Protein AF-A0A8S2TG06-F1 (afdb_monomer_lite)

Sequence (97 aa):
MSNLNQDDVFGSLRSQLLLSHIEKLPKFTGCSKQNVLKWLREVNQTMHLLKLSDMENLFYIPSCLEADAKDWFFDNYHFVPSWSLFVQKLLDTFESS

Organism: NCBI:txid392030

Foldseek 3Di:
DDPPVVVVVVVVVLVVVLLVVLLPQAADALDLVDDLVVSVVSLVVVCVVSVHAFVRSLVRVLSRYHHPRNVVCVVCVVVDPGNVSVSVVSCVRRVVD

pLDDT: mean 85.96, std 10.67, range [41.12, 93.69]

Secondary structure (DSSP, 8-state):
---HHHHHHHHHHHHHHHHHHHTTSPPB---TTS-HHHHHHHHHHHHHHTT--HHHHHHHGGGGB-HHHHHHHHHHGGG--SHHHHHHHHHHHHT--

Radius of gyration: 14.98 Å; chains: 1; bounding box: 44×25×41 Å

Structure (mmCIF, N/CA/C/O backbone):
data_AF-A0A8S2TG06-F1
#
_entry.id   AF-A0A8S2TG06-F1
#
loop_
_atom_site.group_PDB
_atom_site.id
_atom_site.type_symbol
_atom_site.label_atom_id
_atom_site.label_alt_id
_atom_site.label_comp_id
_atom_site.label_asym_id
_atom_site.label_entity_id
_atom_site.label_seq_id
_atom_site.pdbx_PDB_ins_code
_atom_site.Cartn_x
_atom_site.Cartn_y
_atom_site.Cartn_z
_atom_site.occupancy
_atom_site.B_iso_or_equiv
_atom_site.auth_seq_id
_atom_site.auth_comp_id
_atom_site.auth_asym_id
_atom_site.auth_atom_id
_atom_site.pdbx_PDB_model_num
ATOM 1 N N . MET A 1 1 ? 28.331 -8.397 -26.887 1.00 41.12 1 MET A N 1
ATOM 2 C CA . MET A 1 1 ? 28.840 -8.632 -25.521 1.00 41.12 1 MET A CA 1
ATOM 3 C C . MET A 1 1 ? 28.314 -7.513 -24.631 1.00 41.12 1 MET A C 1
ATOM 5 O O . MET A 1 1 ? 28.555 -6.360 -24.949 1.00 41.12 1 MET A O 1
ATOM 9 N N . SER A 1 2 ? 27.536 -7.894 -23.607 1.00 49.03 2 SER A N 1
ATOM 10 C CA . SER A 1 2 ? 27.163 -7.138 -22.389 1.00 49.03 2 SER A CA 1
ATOM 11 C C . SER A 1 2 ? 26.482 -5.758 -22.512 1.00 49.03 2 SER A C 1
ATOM 13 O O . SER A 1 2 ? 27.084 -4.753 -22.164 1.00 49.03 2 SER A O 1
ATOM 15 N N . ASN A 1 3 ? 25.185 -5.743 -22.866 1.00 52.03 3 ASN A N 1
ATOM 16 C CA . ASN A 1 3 ? 24.238 -4.681 -22.453 1.00 52.03 3 ASN A CA 1
ATOM 17 C C . ASN A 1 3 ? 23.464 -5.029 -21.160 1.00 52.03 3 ASN A C 1
ATOM 19 O O . ASN A 1 3 ? 22.823 -4.164 -20.582 1.00 52.03 3 ASN A O 1
ATOM 23 N N . LEU A 1 4 ? 23.571 -6.272 -20.670 1.00 53.22 4 LEU A N 1
ATOM 24 C CA . LEU A 1 4 ? 22.858 -6.759 -19.479 1.00 53.22 4 LEU A CA 1
ATOM 25 C C . LEU A 1 4 ? 23.169 -5.946 -18.204 1.00 53.22 4 LEU A C 1
ATOM 27 O O . LEU A 1 4 ? 22.279 -5.680 -17.413 1.00 53.22 4 LEU A O 1
ATOM 31 N N . ASN A 1 5 ? 24.406 -5.463 -18.037 1.00 58.12 5 ASN A N 1
ATOM 32 C CA . ASN A 1 5 ? 24.808 -4.774 -16.806 1.00 58.12 5 ASN A CA 1
ATOM 33 C C . ASN A 1 5 ? 24.244 -3.351 -16.649 1.00 58.12 5 ASN A C 1
ATOM 35 O O . ASN A 1 5 ? 24.141 -2.878 -15.522 1.00 58.12 5 ASN A O 1
ATOM 39 N N . GLN A 1 6 ? 23.935 -2.628 -17.731 1.00 59.69 6 GLN A N 1
ATOM 40 C CA . GLN A 1 6 ? 23.458 -1.240 -17.610 1.00 59.69 6 GLN A CA 1
ATOM 41 C C . GLN A 1 6 ? 21.969 -1.171 -17.270 1.00 59.69 6 GLN A C 1
ATOM 43 O O . GLN A 1 6 ? 21.581 -0.352 -16.434 1.00 59.69 6 GLN A O 1
ATOM 48 N N . ASP A 1 7 ? 21.164 -2.047 -17.872 1.00 63.62 7 ASP A N 1
ATOM 49 C CA . ASP A 1 7 ? 19.727 -2.134 -17.603 1.00 63.62 7 ASP A CA 1
ATOM 50 C C . ASP A 1 7 ? 19.459 -2.623 -16.170 1.00 63.62 7 ASP A C 1
ATOM 52 O O . ASP A 1 7 ? 18.612 -2.059 -15.475 1.00 63.62 7 ASP A O 1
ATOM 56 N N . ASP A 1 8 ? 20.259 -3.573 -15.675 1.00 74.94 8 ASP A N 1
ATOM 57 C CA . ASP A 1 8 ? 20.165 -4.072 -14.296 1.00 74.94 8 ASP A CA 1
ATOM 58 C C . ASP A 1 8 ? 20.555 -3.007 -13.257 1.00 74.94 8 ASP A C 1
ATOM 60 O O . ASP A 1 8 ? 19.894 -2.851 -12.225 1.00 74.94 8 ASP A O 1
ATOM 64 N N . VAL A 1 9 ? 21.601 -2.218 -13.531 1.00 77.06 9 VAL A N 1
ATOM 65 C CA . VAL A 1 9 ? 22.017 -1.116 -12.646 1.00 77.06 9 VAL A CA 1
ATOM 66 C C . VAL A 1 9 ? 20.955 -0.019 -12.609 1.00 77.06 9 VAL A C 1
ATOM 68 O O . VAL A 1 9 ? 20.624 0.472 -11.529 1.00 77.06 9 VAL A O 1
ATOM 71 N N . PHE A 1 10 ? 20.386 0.353 -13.759 1.00 80.56 10 PHE A N 1
ATOM 72 C CA . PHE A 1 10 ? 19.334 1.368 -13.819 1.00 80.56 10 PHE A CA 1
ATOM 73 C C . PHE A 1 10 ? 18.037 0.891 -13.149 1.00 80.56 10 PHE A C 1
ATOM 75 O O . PHE A 1 10 ? 17.406 1.657 -12.415 1.00 80.56 10 PHE A O 1
ATOM 82 N N . GLY A 1 11 ? 17.677 -0.383 -13.330 1.00 81.69 11 GLY A N 1
ATOM 83 C CA . GLY A 1 11 ? 16.564 -1.027 -12.634 1.00 81.69 11 GLY A CA 1
ATOM 84 C C . GLY A 1 11 ? 16.744 -1.005 -11.116 1.00 81.69 11 GLY A C 1
ATOM 85 O O . GLY A 1 11 ? 15.854 -0.549 -10.401 1.00 81.69 11 GLY A O 1
ATOM 86 N N . SER A 1 12 ? 17.926 -1.384 -10.623 1.00 84.31 12 SER A N 1
ATOM 87 C CA . SER A 1 12 ? 18.259 -1.338 -9.192 1.00 84.31 12 SER A CA 1
ATOM 88 C C . SER A 1 12 ? 18.188 0.083 -8.620 1.00 84.31 12 SER A C 1
ATOM 90 O O . SER A 1 12 ? 17.596 0.300 -7.560 1.00 84.31 12 SER A O 1
ATOM 92 N N . LEU A 1 13 ? 18.709 1.078 -9.346 1.00 86.25 13 LEU A N 1
ATOM 93 C CA . LEU A 1 13 ? 18.670 2.479 -8.920 1.00 86.25 13 LEU A CA 1
ATOM 94 C C . LEU A 1 13 ? 17.232 3.012 -8.847 1.00 86.25 13 LEU A C 1
ATOM 96 O O . LEU A 1 13 ? 16.859 3.677 -7.878 1.00 86.25 13 LEU A O 1
ATOM 100 N N . ARG A 1 14 ? 16.401 2.677 -9.846 1.00 86.69 14 ARG A N 1
ATOM 101 C CA . ARG A 1 14 ? 14.963 2.977 -9.837 1.00 86.69 14 ARG A CA 1
ATOM 102 C C . ARG A 1 14 ? 14.298 2.329 -8.627 1.00 86.69 14 ARG A C 1
ATOM 104 O O . ARG A 1 14 ? 13.572 3.015 -7.913 1.00 86.69 14 ARG A O 1
ATOM 111 N N . SER A 1 15 ? 14.561 1.050 -8.365 1.00 86.12 15 SER A N 1
ATOM 112 C CA . SER A 1 15 ? 13.967 0.342 -7.231 1.00 86.12 15 SER A CA 1
ATOM 113 C C . SER A 1 15 ? 14.353 0.949 -5.884 1.00 86.12 15 SER A C 1
ATOM 115 O O . SER A 1 15 ? 13.489 1.063 -5.018 1.00 86.12 15 SER A O 1
ATOM 117 N N . GLN A 1 16 ? 15.601 1.391 -5.715 1.00 87.06 16 GLN A N 1
ATOM 118 C CA . GLN A 1 16 ? 16.052 2.089 -4.505 1.00 87.06 16 GLN A CA 1
ATOM 119 C C . GLN A 1 16 ? 15.370 3.448 -4.334 1.00 87.06 16 GLN A C 1
ATOM 121 O O . GLN A 1 16 ? 14.917 3.779 -3.238 1.00 87.06 16 GLN A O 1
ATOM 126 N N . LEU A 1 17 ? 15.251 4.226 -5.415 1.00 87.69 17 LEU A N 1
ATOM 127 C CA . LEU A 1 17 ? 14.555 5.510 -5.379 1.00 87.69 17 LEU A CA 1
ATOM 128 C C . LEU A 1 17 ? 13.083 5.315 -4.995 1.00 87.69 17 LEU A C 1
ATOM 130 O O . LEU A 1 17 ? 12.594 5.986 -4.087 1.00 87.69 17 LEU A O 1
ATOM 134 N N . LEU A 1 18 ? 12.399 4.366 -5.639 1.00 88.12 18 LEU A N 1
ATOM 135 C CA . LEU A 1 18 ? 11.010 4.023 -5.332 1.00 88.12 18 LEU A CA 1
ATOM 136 C C . LEU A 1 18 ? 10.858 3.600 -3.872 1.00 88.12 18 LEU A C 1
ATOM 138 O O . LEU A 1 18 ? 10.015 4.157 -3.173 1.00 88.12 18 LEU A O 1
ATOM 142 N N . LEU A 1 19 ? 11.719 2.704 -3.385 1.00 86.81 19 LEU A N 1
ATOM 143 C CA . LEU A 1 19 ? 11.700 2.265 -1.993 1.00 86.81 19 LEU A CA 1
ATOM 144 C C . LEU A 1 19 ? 11.872 3.449 -1.031 1.00 86.81 19 LEU A C 1
ATOM 146 O O . LEU A 1 19 ? 11.075 3.601 -0.114 1.00 86.81 19 LEU A O 1
ATOM 150 N N . SER A 1 20 ? 12.820 4.353 -1.298 1.00 87.81 20 SER A N 1
ATOM 151 C CA . SER A 1 2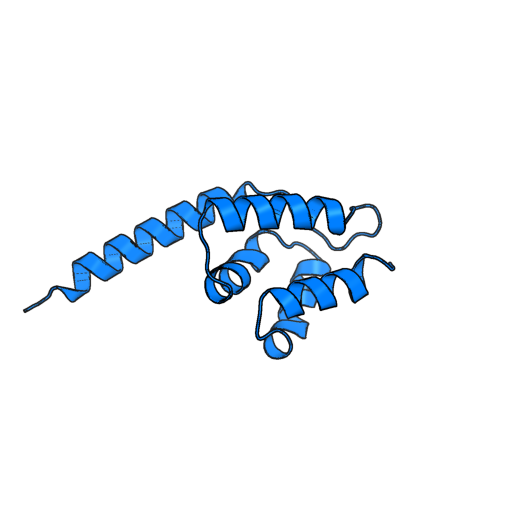0 ? 13.055 5.539 -0.461 1.00 87.81 20 SER A CA 1
ATOM 152 C C . SER A 1 20 ? 11.865 6.510 -0.411 1.00 87.81 20 SER A C 1
ATOM 154 O O . SER A 1 20 ? 11.675 7.225 0.575 1.00 87.81 20 SER A O 1
ATOM 156 N N . HIS A 1 21 ? 11.060 6.564 -1.476 1.00 87.19 21 HIS A N 1
ATOM 157 C CA . HIS A 1 21 ? 9.830 7.354 -1.515 1.00 87.19 21 HIS A CA 1
ATOM 158 C C . HIS A 1 21 ? 8.694 6.652 -0.772 1.00 87.19 21 HIS A C 1
ATOM 160 O O . HIS A 1 21 ? 7.954 7.294 -0.030 1.00 87.19 21 HIS A O 1
ATOM 166 N N . ILE A 1 22 ? 8.580 5.339 -0.946 1.00 88.12 22 ILE A N 1
ATOM 167 C CA . ILE A 1 22 ? 7.536 4.509 -0.344 1.00 88.12 22 ILE A CA 1
ATOM 168 C C . ILE A 1 22 ? 7.753 4.372 1.165 1.00 88.12 22 ILE A C 1
ATOM 170 O O . ILE A 1 22 ? 6.800 4.405 1.935 1.00 88.12 22 ILE A O 1
ATOM 174 N N . GLU A 1 23 ? 8.997 4.324 1.633 1.00 87.25 23 GLU A N 1
ATOM 175 C CA . GLU A 1 23 ? 9.309 4.290 3.062 1.00 87.25 23 GLU A CA 1
ATOM 176 C C . GLU A 1 23 ? 8.830 5.534 3.818 1.00 87.25 23 GLU A C 1
ATOM 178 O O . GLU A 1 23 ? 8.526 5.430 5.006 1.00 87.25 23 GLU A O 1
ATOM 183 N N . LYS A 1 24 ? 8.707 6.677 3.131 1.00 88.38 24 LYS A N 1
ATOM 184 C CA . LYS A 1 24 ? 8.192 7.937 3.691 1.00 88.38 24 LYS A CA 1
ATOM 185 C C . LYS A 1 24 ? 6.666 7.991 3.757 1.00 88.38 24 LYS A C 1
ATOM 187 O O . LYS A 1 24 ? 6.130 8.931 4.342 1.00 88.38 24 LYS A O 1
ATOM 192 N N . LEU A 1 25 ? 5.968 7.036 3.141 1.00 89.31 25 LEU A N 1
ATOM 193 C CA . LEU A 1 25 ? 4.515 6.961 3.218 1.00 89.31 25 LEU A CA 1
ATOM 194 C C . LEU A 1 25 ? 4.058 6.618 4.637 1.00 89.31 25 LEU A C 1
ATOM 196 O O . LEU A 1 25 ? 4.778 5.927 5.369 1.00 89.31 25 LEU A O 1
ATOM 200 N N . PRO A 1 26 ? 2.855 7.078 5.028 1.00 89.31 26 PRO A N 1
ATOM 201 C CA . PRO A 1 26 ? 2.274 6.707 6.308 1.00 89.31 26 PRO A CA 1
ATOM 202 C C . PRO A 1 26 ? 2.194 5.185 6.432 1.00 89.31 26 PRO A C 1
ATOM 204 O O . PRO A 1 26 ? 1.819 4.487 5.487 1.00 89.31 26 PRO A O 1
ATOM 207 N N . LYS A 1 27 ? 2.543 4.675 7.613 1.00 92.75 27 LYS A N 1
ATOM 208 C CA . LYS A 1 27 ? 2.470 3.248 7.921 1.00 92.75 27 LYS A CA 1
ATOM 209 C C . LYS A 1 27 ? 1.078 2.878 8.409 1.00 92.75 27 LYS A C 1
ATOM 211 O O . LYS A 1 27 ? 0.464 3.624 9.179 1.00 92.75 27 LYS A O 1
ATOM 216 N N . PHE A 1 28 ? 0.599 1.721 7.979 1.00 93.62 28 PHE A N 1
ATOM 217 C CA . PHE A 1 28 ? -0.655 1.148 8.442 1.00 93.62 28 PHE A CA 1
ATOM 218 C C . PHE A 1 28 ? -0.380 -0.085 9.285 1.00 93.62 28 PHE A C 1
ATOM 220 O O . PHE A 1 28 ? 0.224 -1.041 8.808 1.00 93.62 28 PHE A O 1
ATOM 227 N N . THR A 1 29 ? -0.809 -0.037 10.542 1.00 91.00 29 THR A N 1
ATOM 228 C CA . THR A 1 29 ? -0.588 -1.099 11.525 1.00 91.00 29 THR A CA 1
ATOM 229 C C . THR A 1 29 ? -1.730 -2.110 11.565 1.00 91.00 29 THR A C 1
ATOM 231 O O . THR A 1 29 ? -1.574 -3.169 12.158 1.00 91.00 29 THR A O 1
ATOM 234 N N . GLY A 1 30 ? -2.884 -1.789 10.967 1.00 86.38 30 GLY A N 1
ATOM 235 C CA . GLY A 1 30 ? -4.100 -2.602 11.080 1.00 86.38 30 GLY A CA 1
ATOM 236 C C . GLY A 1 30 ? -4.959 -2.272 12.301 1.00 86.38 30 GLY A C 1
ATOM 237 O O . GLY A 1 30 ? -5.950 -2.942 12.564 1.00 86.38 30 GLY A O 1
ATOM 238 N N . CYS A 1 31 ? -4.608 -1.231 13.060 1.00 84.12 31 CYS A N 1
ATOM 239 C CA . CYS A 1 31 ? -5.361 -0.840 14.247 1.00 84.12 31 CYS A CA 1
ATOM 240 C C . CYS A 1 31 ? -6.668 -0.121 13.870 1.00 84.12 31 CYS A C 1
ATOM 242 O O . CYS A 1 31 ? -6.639 0.811 13.067 1.00 84.12 31 CYS A O 1
ATOM 244 N N . SER A 1 32 ? -7.784 -0.446 14.532 1.00 77.06 32 SER A N 1
ATOM 245 C CA . SER A 1 32 ? -9.121 0.141 14.288 1.00 77.06 32 SER A CA 1
ATOM 246 C C . SER A 1 32 ? -9.203 1.665 14.462 1.00 77.06 32 SER A C 1
ATOM 248 O O . SER A 1 32 ? -10.097 2.335 13.949 1.00 77.06 32 SER A O 1
ATOM 250 N N . LYS A 1 33 ? -8.232 2.268 15.159 1.00 80.56 33 LYS A N 1
ATOM 251 C CA . LYS A 1 33 ? -8.104 3.733 15.270 1.00 80.56 33 LYS A CA 1
ATOM 252 C C . LYS A 1 33 ? -7.584 4.391 13.988 1.00 80.56 33 LYS A C 1
ATOM 254 O O . LYS A 1 33 ? -7.694 5.610 13.845 1.00 80.56 33 LYS A O 1
ATOM 259 N N . GLN A 1 34 ? -6.969 3.627 13.088 1.00 84.31 34 GLN A N 1
ATOM 260 C CA . GLN A 1 34 ? -6.469 4.118 11.812 1.00 84.31 34 GLN A CA 1
ATOM 261 C C . GLN A 1 34 ? -7.551 3.985 10.744 1.00 84.31 34 GLN A C 1
ATOM 263 O O . GLN A 1 34 ? -8.137 2.930 10.544 1.00 84.31 34 GLN A O 1
ATOM 268 N N . ASN A 1 35 ? -7.790 5.066 10.006 1.00 88.31 35 ASN A N 1
ATOM 269 C CA . ASN A 1 35 ? -8.735 5.035 8.902 1.00 88.31 35 ASN A CA 1
ATOM 270 C C . ASN A 1 35 ? -8.068 4.411 7.665 1.00 88.31 35 ASN A C 1
ATOM 272 O O . ASN A 1 35 ? -7.303 5.084 6.964 1.00 88.31 35 ASN A O 1
ATOM 276 N N . VAL A 1 36 ? 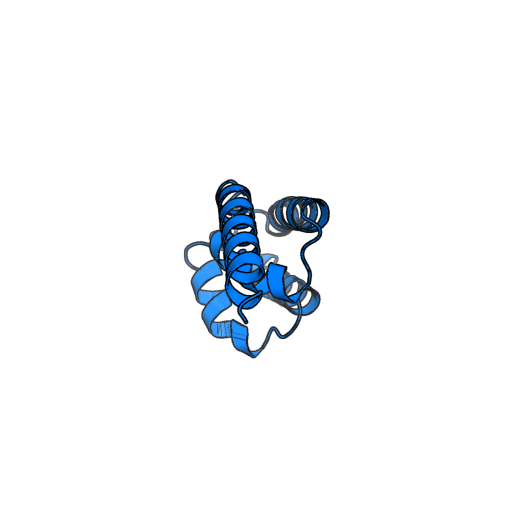-8.376 3.137 7.405 1.00 91.00 36 VAL A N 1
ATOM 277 C CA . VAL A 1 36 ? -7.836 2.370 6.272 1.00 91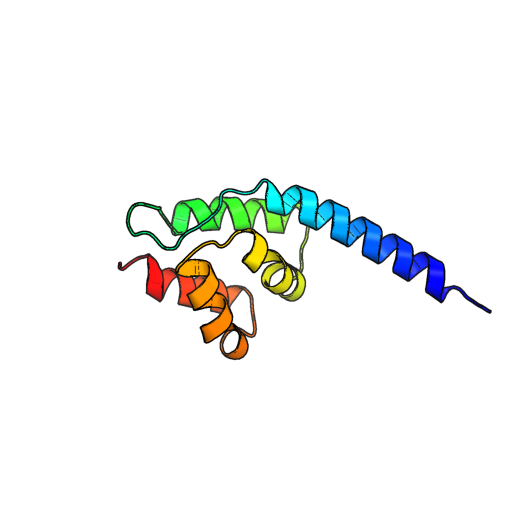.00 36 VAL A CA 1
ATOM 278 C C . VAL A 1 36 ? -8.122 3.044 4.925 1.00 91.00 36 VAL A C 1
ATOM 280 O O . VAL A 1 36 ? -7.226 3.126 4.091 1.00 91.00 36 VAL A O 1
ATOM 283 N N . LEU A 1 37 ? -9.309 3.631 4.726 1.00 91.19 37 LEU A N 1
ATOM 284 C CA . LEU A 1 37 ? -9.667 4.334 3.485 1.00 91.19 37 LEU A CA 1
ATOM 285 C C . LEU A 1 37 ? -8.809 5.581 3.254 1.00 91.19 37 LEU A C 1
ATOM 287 O O . LEU A 1 37 ? -8.391 5.853 2.125 1.00 91.19 37 LEU A O 1
ATOM 291 N N . LYS A 1 38 ? -8.555 6.359 4.312 1.00 91.31 38 LYS A N 1
ATOM 292 C CA . LYS A 1 38 ? -7.702 7.549 4.244 1.00 91.31 38 LYS A CA 1
ATOM 293 C C . LYS A 1 38 ? -6.269 7.148 3.906 1.00 91.31 38 LYS A C 1
ATOM 295 O O . LYS A 1 38 ? -5.702 7.699 2.967 1.00 91.31 38 LYS A O 1
ATOM 300 N N . TRP A 1 39 ? -5.722 6.172 4.629 1.00 93.44 39 TRP A N 1
ATOM 301 C CA . TRP A 1 39 ? -4.380 5.653 4.373 1.00 93.44 39 TRP A CA 1
ATOM 302 C C . TRP A 1 39 ? -4.248 5.119 2.943 1.00 93.44 39 TRP A C 1
ATOM 304 O O . TRP A 1 39 ? -3.347 5.515 2.204 1.00 93.44 39 TRP A O 1
ATOM 314 N N . LEU A 1 40 ? -5.203 4.294 2.513 1.00 93.31 40 LEU A N 1
ATOM 315 C CA . LEU A 1 40 ? -5.185 3.679 1.195 1.00 93.31 40 LEU A CA 1
ATOM 316 C C . LEU A 1 40 ? -5.262 4.726 0.080 1.00 93.31 40 LEU A C 1
ATOM 318 O O . LEU A 1 40 ? -4.622 4.568 -0.957 1.00 93.31 40 LEU A O 1
ATOM 322 N N . ARG A 1 41 ? -6.013 5.814 0.280 1.00 92.69 41 ARG A N 1
ATOM 323 C CA . ARG A 1 41 ? -6.064 6.932 -0.669 1.00 92.69 41 ARG A CA 1
ATOM 324 C C . ARG A 1 41 ? -4.696 7.593 -0.837 1.00 92.69 41 ARG A C 1
ATOM 326 O O . ARG A 1 41 ? -4.299 7.844 -1.970 1.00 92.69 41 ARG A O 1
ATOM 333 N N . GLU A 1 42 ? -3.987 7.858 0.257 1.00 91.75 42 GLU A N 1
ATOM 334 C CA . GLU A 1 42 ? -2.657 8.487 0.232 1.00 91.75 42 GLU A CA 1
ATOM 335 C C . GLU A 1 42 ? -1.615 7.577 -0.444 1.00 91.75 42 GLU A C 1
ATOM 337 O O . GLU A 1 42 ? -0.831 8.029 -1.288 1.00 91.75 42 GLU A O 1
ATOM 342 N N . VAL A 1 43 ? -1.659 6.276 -0.145 1.00 92.31 43 VAL A N 1
ATOM 343 C CA . VAL A 1 43 ? -0.800 5.270 -0.783 1.00 92.31 43 VAL A CA 1
ATOM 344 C C . VAL A 1 43 ? -1.110 5.145 -2.277 1.00 92.31 43 VAL A C 1
ATOM 346 O O . VAL A 1 43 ? -0.198 5.274 -3.092 1.00 92.31 43 VAL A O 1
ATOM 349 N N . ASN A 1 44 ? -2.383 4.995 -2.659 1.00 91.56 44 ASN A N 1
ATOM 350 C CA . ASN A 1 44 ? -2.797 4.902 -4.064 1.00 91.56 44 ASN A CA 1
ATOM 351 C C . ASN A 1 44 ? -2.409 6.141 -4.871 1.00 91.56 44 ASN A C 1
ATOM 353 O O . ASN A 1 44 ? -1.956 6.018 -6.007 1.00 91.56 44 ASN A O 1
ATOM 357 N N . GLN A 1 45 ? -2.565 7.337 -4.300 1.00 91.69 45 GLN A N 1
ATOM 358 C CA . GLN A 1 45 ? -2.151 8.572 -4.964 1.00 91.69 45 GLN A CA 1
ATOM 359 C C . GLN A 1 45 ? -0.652 8.567 -5.248 1.00 91.69 45 GLN A C 1
ATOM 361 O O . GLN A 1 45 ? -0.237 8.890 -6.359 1.00 91.69 45 GLN A O 1
ATOM 366 N N . THR A 1 46 ? 0.162 8.149 -4.280 1.00 90.12 46 THR A N 1
ATOM 367 C CA . THR A 1 46 ? 1.615 8.105 -4.463 1.00 90.12 46 THR A CA 1
ATOM 368 C C . THR A 1 46 ? 2.026 7.038 -5.470 1.00 90.12 46 THR A C 1
ATOM 370 O O . THR A 1 46 ? 2.809 7.322 -6.374 1.00 90.12 46 THR A O 1
ATOM 373 N N . MET A 1 47 ? 1.459 5.838 -5.380 1.00 89.44 47 MET A N 1
ATOM 374 C CA . MET A 1 47 ? 1.704 4.753 -6.334 1.00 89.44 47 MET A CA 1
ATOM 375 C C . MET A 1 47 ? 1.321 5.149 -7.768 1.00 89.44 47 MET A C 1
ATOM 377 O O . MET A 1 47 ? 2.080 4.909 -8.709 1.00 89.44 47 MET A O 1
ATOM 381 N N . HIS A 1 48 ? 0.196 5.852 -7.931 1.00 89.88 48 HIS A N 1
ATOM 382 C CA . HIS A 1 48 ? -0.232 6.400 -9.216 1.00 89.88 48 HIS A CA 1
ATOM 383 C C . HIS A 1 48 ? 0.729 7.484 -9.736 1.00 89.88 48 HIS A C 1
ATOM 385 O O . HIS A 1 48 ? 1.070 7.492 -10.919 1.00 89.88 48 HIS A O 1
ATOM 391 N N . LEU A 1 49 ? 1.206 8.390 -8.873 1.00 89.50 4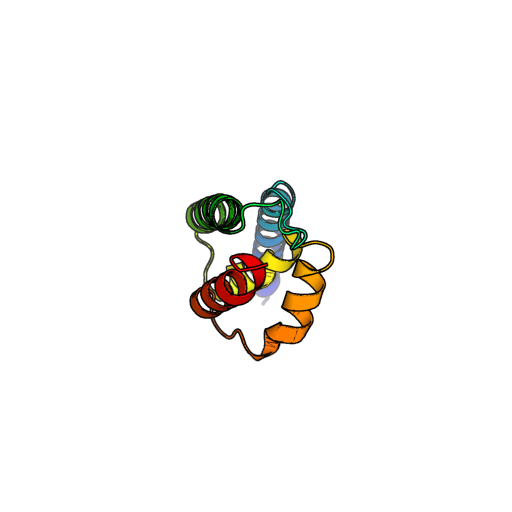9 LEU A N 1
ATOM 392 C CA . LEU A 1 49 ? 2.201 9.409 -9.244 1.00 89.50 49 LEU A CA 1
ATOM 393 C C . LEU A 1 49 ? 3.530 8.784 -9.690 1.00 89.50 49 LEU A C 1
ATOM 395 O O . LEU A 1 49 ? 4.153 9.269 -10.634 1.00 89.50 49 LEU A O 1
ATOM 399 N N . LEU A 1 50 ? 3.933 7.686 -9.049 1.00 87.69 50 LEU A N 1
ATOM 400 C CA . LEU A 1 50 ? 5.125 6.909 -9.394 1.00 87.69 50 LEU A CA 1
ATOM 401 C C . LEU A 1 50 ? 4.920 5.994 -10.617 1.00 87.69 50 LEU A C 1
ATOM 403 O O . LEU A 1 50 ? 5.881 5.378 -11.080 1.00 87.69 50 LEU A O 1
ATOM 407 N N . LYS A 1 51 ? 3.697 5.946 -11.172 1.00 89.12 51 LYS A N 1
ATOM 408 C CA . LYS A 1 51 ? 3.299 5.107 -12.316 1.00 89.12 51 LYS A CA 1
ATOM 409 C C . LYS A 1 51 ? 3.673 3.636 -12.120 1.00 89.12 51 LYS A C 1
ATOM 411 O O . LYS A 1 51 ? 4.208 3.004 -13.031 1.00 89.12 51 LYS A O 1
ATOM 416 N N . LEU A 1 52 ? 3.425 3.125 -10.920 1.00 89.12 52 LEU A N 1
ATOM 417 C CA . LEU A 1 52 ? 3.677 1.732 -10.585 1.00 89.12 52 LEU A CA 1
ATOM 418 C C . LEU A 1 52 ? 2.591 0.832 -11.180 1.00 89.12 52 LEU A C 1
ATOM 420 O O . LEU A 1 52 ? 1.399 1.142 -11.123 1.00 89.12 52 LEU A O 1
ATOM 424 N N . SER A 1 53 ? 3.020 -0.286 -11.749 1.00 90.50 53 SER A N 1
ATOM 425 C CA . SER A 1 53 ? 2.151 -1.390 -12.150 1.00 90.50 53 SER A CA 1
ATOM 426 C C . SER A 1 53 ? 1.574 -2.118 -10.933 1.00 90.50 53 SER A C 1
ATOM 428 O O . SER A 1 53 ? 2.112 -2.031 -9.833 1.00 90.50 53 SER A O 1
ATOM 430 N N . ASP A 1 54 ? 0.514 -2.904 -11.129 1.00 88.94 54 ASP A N 1
ATOM 431 C CA . ASP A 1 54 ? -0.078 -3.727 -10.064 1.00 88.94 54 ASP A CA 1
ATOM 432 C C . ASP A 1 54 ? 0.947 -4.639 -9.376 1.00 88.94 54 ASP A C 1
ATOM 434 O O . ASP A 1 54 ? 0.935 -4.769 -8.153 1.00 88.94 54 ASP A O 1
ATOM 438 N N . MET A 1 55 ? 1.866 -5.231 -10.147 1.00 88.69 55 MET A N 1
ATOM 439 C CA . MET A 1 55 ? 2.939 -6.062 -9.597 1.00 88.69 55 MET A CA 1
ATOM 440 C C . MET A 1 55 ? 3.917 -5.245 -8.751 1.00 88.69 55 MET A C 1
ATOM 442 O O . MET A 1 55 ? 4.282 -5.679 -7.662 1.00 88.69 55 MET A O 1
ATOM 446 N N . GLU A 1 56 ? 4.313 -4.053 -9.207 1.00 90.06 56 GLU A N 1
ATOM 447 C CA . GLU A 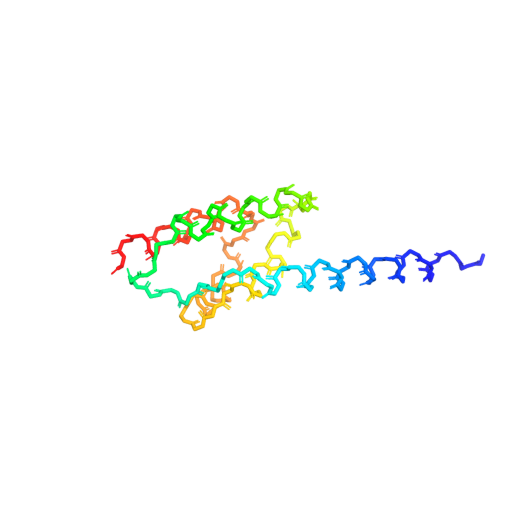1 56 ? 5.156 -3.154 -8.410 1.00 90.06 56 GLU A CA 1
ATOM 448 C C . GLU A 1 56 ? 4.424 -2.697 -7.137 1.00 90.06 56 GLU A C 1
ATOM 450 O O . GLU A 1 56 ? 5.018 -2.693 -6.061 1.00 90.06 56 GLU A O 1
ATOM 455 N N . ASN A 1 57 ? 3.129 -2.380 -7.214 1.00 91.62 57 ASN A N 1
ATOM 456 C CA . ASN A 1 57 ? 2.331 -1.997 -6.046 1.00 91.62 57 ASN A CA 1
ATOM 457 C C . ASN A 1 57 ? 2.322 -3.102 -4.988 1.00 91.62 57 ASN A C 1
ATOM 459 O O . ASN A 1 57 ? 2.614 -2.836 -3.824 1.00 91.62 57 ASN A O 1
ATOM 463 N N . LEU A 1 58 ? 2.058 -4.346 -5.395 1.00 91.38 58 LEU A N 1
ATOM 464 C CA . LEU A 1 58 ? 2.089 -5.509 -4.503 1.00 91.38 58 LEU A CA 1
ATOM 465 C C . LEU A 1 58 ? 3.493 -5.807 -3.962 1.00 91.38 58 LEU A C 1
ATOM 467 O O . LEU A 1 58 ? 3.626 -6.271 -2.833 1.00 91.38 58 LEU A O 1
ATOM 471 N N . PHE A 1 59 ? 4.539 -5.525 -4.737 1.00 90.38 59 PHE A N 1
ATOM 472 C CA . PHE A 1 59 ? 5.921 -5.692 -4.293 1.00 90.38 59 PHE A CA 1
ATOM 473 C C . PHE A 1 59 ? 6.305 -4.677 -3.208 1.00 90.38 59 PHE A C 1
ATOM 475 O O . PHE A 1 59 ? 6.993 -5.023 -2.249 1.00 90.38 59 PHE A O 1
ATOM 482 N N . TYR A 1 60 ? 5.853 -3.428 -3.338 1.00 91.06 60 TYR A N 1
ATOM 483 C CA . TYR A 1 60 ? 6.244 -2.343 -2.440 1.00 91.06 60 TYR A CA 1
ATOM 484 C C . TYR A 1 60 ? 5.296 -2.106 -1.261 1.00 91.06 60 TYR A C 1
ATOM 486 O O . TYR A 1 60 ? 5.719 -1.531 -0.255 1.00 91.06 60 TYR A O 1
ATOM 494 N N . ILE A 1 61 ? 4.035 -2.541 -1.338 1.00 91.62 61 ILE A N 1
ATOM 495 C CA . ILE A 1 61 ? 3.057 -2.328 -0.265 1.00 91.62 61 ILE A CA 1
ATOM 496 C C . ILE A 1 61 ? 3.489 -2.845 1.118 1.00 91.62 61 ILE A C 1
ATOM 498 O O . ILE A 1 61 ? 3.191 -2.148 2.090 1.00 91.62 61 ILE A O 1
ATOM 502 N N . PRO A 1 62 ? 4.256 -3.950 1.272 1.00 91.75 62 PRO A N 1
ATOM 503 C CA . PRO A 1 62 ? 4.691 -4.413 2.592 1.00 91.75 62 PRO A CA 1
ATOM 504 C C . PRO A 1 62 ? 5.577 -3.406 3.325 1.00 91.75 62 PRO A C 1
ATOM 506 O O . PRO A 1 62 ? 5.669 -3.450 4.550 1.00 91.75 62 PRO A O 1
ATOM 509 N N . SER A 1 63 ? 6.223 -2.488 2.598 1.00 90.69 63 SER A N 1
ATOM 510 C CA . SER A 1 63 ? 7.010 -1.404 3.187 1.00 90.69 63 SER A CA 1
ATOM 511 C C . SER A 1 63 ? 6.135 -0.331 3.834 1.00 90.69 63 SER A C 1
ATOM 513 O O . SER A 1 63 ? 6.635 0.426 4.662 1.00 90.69 63 SER A O 1
ATOM 515 N N . CYS A 1 64 ? 4.848 -0.247 3.488 1.00 92.31 64 CYS A N 1
ATOM 516 C CA . CYS A 1 64 ? 3.876 0.668 4.096 1.00 92.31 64 CYS A CA 1
ATOM 517 C C . CYS A 1 64 ? 3.015 -0.001 5.177 1.00 92.31 64 CYS A C 1
ATOM 519 O O . CYS A 1 64 ? 2.198 0.676 5.799 1.00 92.31 64 CYS A O 1
ATOM 521 N N . LEU A 1 65 ? 3.174 -1.308 5.386 1.00 93.56 65 LEU A N 1
ATOM 522 C CA . LEU A 1 65 ? 2.443 -2.082 6.381 1.00 93.56 65 LEU A CA 1
ATOM 523 C C . LEU A 1 65 ? 3.331 -2.363 7.596 1.00 93.56 65 LEU A C 1
ATOM 525 O O . LEU A 1 65 ? 4.532 -2.607 7.470 1.00 93.56 65 LEU A O 1
ATOM 529 N N . GLU A 1 66 ? 2.723 -2.370 8.774 1.00 93.31 66 GLU A N 1
ATOM 530 C CA . GLU A 1 66 ? 3.347 -2.711 10.051 1.00 93.31 66 GLU A CA 1
ATOM 531 C C . GLU A 1 66 ? 2.418 -3.610 10.875 1.00 93.31 66 GLU A C 1
ATOM 533 O O . GLU A 1 66 ? 1.225 -3.692 10.586 1.00 93.31 66 GLU A O 1
ATOM 538 N N . ALA A 1 67 ? 2.973 -4.266 11.900 1.00 91.56 67 ALA A N 1
ATOM 539 C CA . ALA A 1 67 ? 2.237 -5.083 12.871 1.00 91.56 67 ALA A CA 1
ATOM 540 C C . ALA A 1 67 ? 1.201 -6.022 12.209 1.00 91.56 67 ALA A C 1
ATOM 542 O O . ALA A 1 67 ? 1.516 -6.675 11.212 1.00 91.56 67 ALA A O 1
ATOM 543 N N . ASP A 1 68 ? -0.028 -6.042 12.729 1.00 89.25 68 ASP A N 1
ATOM 544 C CA . ASP A 1 68 ? -1.108 -6.940 12.314 1.00 89.25 68 ASP A CA 1
ATOM 545 C C . ASP A 1 68 ? -1.423 -6.836 10.815 1.00 89.25 68 ASP A C 1
ATOM 547 O O . ASP A 1 68 ? -1.697 -7.842 10.164 1.00 89.25 68 ASP A O 1
ATOM 551 N N . ALA A 1 69 ? -1.347 -5.636 10.228 1.00 91.94 69 ALA A N 1
ATOM 552 C CA . ALA A 1 69 ? -1.586 -5.466 8.795 1.00 91.94 69 ALA A CA 1
ATOM 553 C C . ALA A 1 69 ? -0.481 -6.080 7.929 1.00 91.94 69 ALA A C 1
ATOM 555 O O . ALA A 1 69 ? -0.756 -6.580 6.834 1.00 91.94 69 ALA A O 1
ATOM 556 N N . LYS A 1 70 ? 0.768 -6.045 8.403 1.00 93.69 70 LYS A N 1
ATOM 557 C CA . LYS A 1 70 ? 1.895 -6.663 7.701 1.00 93.69 70 LYS A CA 1
ATOM 558 C C . LYS A 1 70 ? 1.814 -8.182 7.771 1.00 93.69 70 LYS A C 1
ATOM 560 O O . LYS A 1 70 ? 1.975 -8.832 6.740 1.00 93.69 70 LYS A O 1
ATOM 565 N N . ASP A 1 71 ? 1.520 -8.720 8.949 1.00 92.69 71 ASP A N 1
ATOM 566 C CA . ASP A 1 71 ? 1.357 -10.161 9.151 1.00 92.69 71 ASP A CA 1
ATOM 567 C C . ASP A 1 71 ? 0.185 -10.687 8.310 1.00 92.69 71 ASP A C 1
ATOM 569 O O . ASP A 1 71 ? 0.355 -11.606 7.506 1.00 92.69 71 ASP A O 1
ATOM 573 N N . TRP A 1 72 ? -0.959 -9.993 8.352 1.00 92.62 72 TRP A N 1
ATOM 574 C CA . TRP A 1 72 ? -2.119 -10.298 7.513 1.00 92.62 72 TRP A CA 1
ATOM 575 C C . TRP A 1 72 ? -1.784 -10.323 6.018 1.00 92.62 72 TRP A C 1
ATOM 577 O O . TRP A 1 72 ? -2.257 -11.205 5.296 1.00 92.62 72 TRP A O 1
ATOM 587 N N . PHE A 1 73 ? -0.972 -9.378 5.533 1.00 92.94 73 PHE A N 1
ATOM 588 C CA . PHE A 1 73 ? -0.587 -9.348 4.124 1.00 92.94 73 PHE A CA 1
ATOM 589 C C . PHE A 1 73 ? 0.216 -10.584 3.729 1.00 92.94 73 PHE A C 1
ATOM 591 O O . PHE A 1 73 ? -0.075 -11.174 2.691 1.00 92.94 73 PHE A O 1
ATOM 598 N N . PHE A 1 74 ? 1.198 -10.998 4.534 1.00 91.94 74 PHE A N 1
ATOM 599 C CA . PHE A 1 74 ? 2.006 -12.179 4.220 1.00 91.94 74 PHE A CA 1
ATOM 600 C C . PHE A 1 74 ? 1.197 -13.475 4.296 1.00 91.94 74 PHE A C 1
ATOM 602 O O . PHE A 1 74 ? 1.354 -14.328 3.422 1.00 91.94 74 PHE A O 1
ATOM 609 N N . ASP A 1 75 ? 0.267 -13.579 5.245 1.00 91.81 75 ASP A N 1
ATOM 610 C CA . ASP A 1 75 ? -0.648 -14.721 5.350 1.00 91.81 75 ASP A CA 1
ATOM 611 C C . ASP A 1 75 ? -1.604 -14.814 4.150 1.00 91.81 75 ASP A C 1
ATOM 613 O O . ASP A 1 75 ? -1.982 -15.904 3.713 1.00 91.81 75 ASP A O 1
ATOM 617 N N . ASN A 1 76 ? -1.987 -13.667 3.580 1.00 89.19 76 ASN A N 1
ATOM 618 C CA . ASN A 1 76 ? -2.941 -13.590 2.476 1.00 89.19 76 ASN A CA 1
ATOM 619 C C . ASN A 1 76 ? -2.295 -13.397 1.099 1.00 89.19 76 ASN A C 1
ATOM 621 O O . ASN A 1 76 ? -3.014 -13.447 0.103 1.00 89.19 76 ASN A O 1
ATOM 625 N N . TYR A 1 77 ? -0.974 -13.220 1.005 1.00 86.50 77 TYR A N 1
ATOM 626 C CA . TYR A 1 77 ? -0.278 -12.822 -0.226 1.00 86.50 77 TYR A CA 1
ATOM 627 C C . TYR A 1 77 ? -0.611 -13.725 -1.423 1.00 86.50 77 TYR A C 1
ATOM 629 O O . TYR A 1 77 ? -0.897 -13.251 -2.521 1.00 86.50 77 TYR A O 1
ATOM 637 N N . HIS A 1 78 ? -0.677 -15.038 -1.197 1.00 86.38 78 HIS A N 1
ATOM 638 C CA . HIS A 1 78 ? -1.013 -16.023 -2.231 1.00 86.38 78 HIS A CA 1
ATOM 639 C C . HIS A 1 78 ? -2.444 -15.893 -2.782 1.00 86.38 78 HIS A C 1
ATOM 641 O O . HIS A 1 78 ? -2.718 -16.339 -3.895 1.00 86.38 78 HIS A O 1
ATOM 647 N N . PHE A 1 79 ? -3.354 -15.272 -2.030 1.00 84.44 79 PHE A N 1
ATOM 648 C CA . PHE A 1 79 ? -4.750 -15.039 -2.413 1.00 84.44 79 PHE A CA 1
ATOM 649 C C . PHE A 1 79 ? -4.975 -13.663 -3.048 1.00 84.44 79 PHE A C 1
ATOM 651 O O . PHE A 1 79 ? -6.121 -13.283 -3.307 1.00 84.44 79 PHE A O 1
ATOM 658 N N . VAL A 1 80 ? -3.902 -12.907 -3.280 1.00 86.56 80 VAL A N 1
ATOM 659 C CA . VAL A 1 80 ? -3.946 -11.514 -3.717 1.00 86.56 80 VAL A CA 1
ATOM 660 C C . VAL A 1 80 ? -3.122 -11.348 -5.006 1.00 86.56 80 VAL A C 1
ATOM 662 O O . VAL A 1 80 ? -2.040 -10.769 -4.995 1.00 86.56 80 VAL A O 1
ATOM 665 N N . PRO A 1 81 ? -3.609 -11.860 -6.157 1.00 88.25 81 PRO A N 1
ATOM 666 C CA . PRO A 1 81 ? -2.860 -11.821 -7.416 1.00 88.25 81 PRO A CA 1
ATOM 667 C C . PRO A 1 81 ? -2.892 -10.451 -8.117 1.00 88.25 81 PRO A C 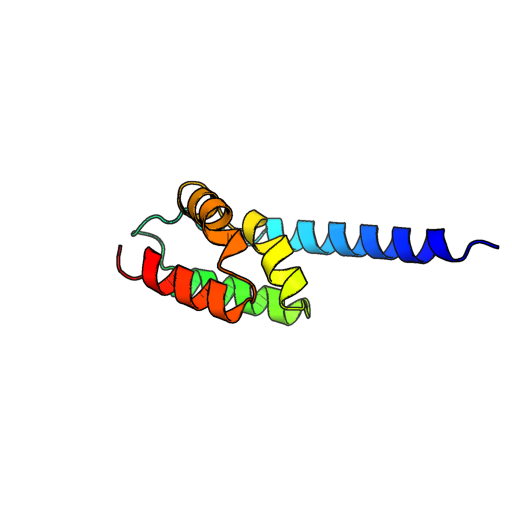1
ATOM 669 O O . PRO A 1 81 ? -2.267 -10.286 -9.160 1.00 88.25 81 PRO A O 1
ATOM 672 N N . SER A 1 82 ? -3.657 -9.483 -7.602 1.00 91.00 82 SER A N 1
ATOM 673 C CA . SER A 1 82 ? -3.793 -8.146 -8.188 1.00 91.00 82 SER A CA 1
ATOM 674 C C . SER A 1 82 ? -3.988 -7.079 -7.117 1.00 91.00 82 SER A C 1
ATOM 676 O O . SER A 1 82 ? -4.435 -7.367 -6.001 1.00 91.00 82 SER A O 1
ATOM 678 N N . TRP A 1 83 ? -3.680 -5.833 -7.475 1.00 90.62 83 TRP A N 1
ATOM 679 C CA . TRP A 1 83 ? -3.812 -4.692 -6.572 1.00 90.62 83 TRP A CA 1
ATOM 680 C C . TRP A 1 83 ? -5.268 -4.434 -6.162 1.00 90.62 83 TRP A C 1
ATOM 682 O O . TRP A 1 83 ? -5.553 -4.125 -5.009 1.00 90.62 83 TRP A O 1
ATOM 692 N N . SER A 1 84 ? -6.218 -4.622 -7.077 1.00 90.94 84 SER A N 1
ATOM 693 C CA . SER A 1 84 ? -7.646 -4.468 -6.779 1.00 90.94 84 SER A CA 1
ATOM 694 C C . SER A 1 84 ? -8.139 -5.478 -5.738 1.00 90.94 84 SER A C 1
ATOM 696 O O . SER A 1 84 ? -8.859 -5.099 -4.814 1.00 90.94 84 SER A O 1
ATOM 698 N N . LEU A 1 85 ? -7.706 -6.741 -5.832 1.00 91.81 85 LEU A N 1
ATOM 699 C CA . LEU A 1 85 ? -8.037 -7.766 -4.838 1.00 91.81 85 LEU A CA 1
ATOM 700 C C . LEU A 1 85 ? -7.379 -7.497 -3.484 1.00 91.81 85 LEU A C 1
ATOM 702 O O . LEU A 1 85 ? -7.995 -7.775 -2.455 1.00 91.81 85 LEU A O 1
ATOM 706 N N . PHE A 1 86 ? -6.165 -6.935 -3.474 1.00 93.00 86 PHE A N 1
ATOM 707 C CA . PHE A 1 86 ? -5.513 -6.486 -2.241 1.00 93.00 86 PHE A CA 1
ATOM 708 C C . PHE A 1 86 ? -6.379 -5.445 -1.541 1.00 93.00 86 PHE A C 1
ATOM 710 O O . PHE A 1 86 ? -6.745 -5.624 -0.383 1.00 93.00 86 PHE A O 1
ATOM 717 N N . VAL A 1 87 ? -6.739 -4.388 -2.274 1.00 92.75 87 VAL A N 1
ATOM 718 C CA . VAL A 1 87 ? -7.560 -3.283 -1.775 1.00 92.75 87 VAL A CA 1
ATOM 719 C C . VAL A 1 87 ? -8.872 -3.798 -1.203 1.00 92.75 87 VAL A C 1
ATOM 721 O O . VAL A 1 87 ? -9.223 -3.444 -0.082 1.00 92.75 87 VAL A O 1
ATOM 724 N N . GLN A 1 88 ? -9.573 -4.653 -1.947 1.00 92.31 88 GLN A N 1
ATOM 725 C CA . GLN A 1 88 ? -10.852 -5.196 -1.508 1.00 92.31 88 GLN A CA 1
ATOM 726 C C . GLN A 1 88 ? -10.706 -5.985 -0.199 1.00 92.31 88 GLN A C 1
ATOM 728 O O . GLN A 1 88 ? -11.377 -5.676 0.779 1.00 92.31 88 GLN A O 1
ATOM 733 N N . LYS A 1 89 ? -9.778 -6.948 -0.148 1.00 91.56 89 LYS A N 1
ATOM 734 C CA . LYS A 1 89 ? -9.557 -7.780 1.045 1.00 91.56 89 LYS A CA 1
ATOM 735 C C . LYS A 1 89 ? -9.097 -6.966 2.255 1.00 91.56 89 LYS A C 1
ATOM 737 O O . LYS A 1 89 ? -9.471 -7.285 3.383 1.00 91.56 89 LYS A O 1
ATOM 742 N N . LEU A 1 90 ? -8.285 -5.935 2.028 1.00 91.44 90 LEU A N 1
ATOM 743 C CA . LEU A 1 90 ? -7.811 -5.045 3.082 1.00 91.44 90 LEU A CA 1
ATOM 744 C C . LEU A 1 90 ? -8.982 -4.272 3.699 1.00 91.44 90 LEU A C 1
ATOM 746 O O . LEU A 1 90 ? -9.084 -4.200 4.921 1.00 91.44 90 LEU A O 1
ATOM 750 N N . LEU A 1 91 ? -9.869 -3.724 2.866 1.00 91.12 91 LEU A N 1
ATOM 751 C CA . LEU A 1 91 ? -11.065 -3.025 3.337 1.00 91.12 91 LEU A CA 1
ATOM 752 C C . LEU A 1 91 ? -12.004 -3.981 4.073 1.00 91.12 91 LEU A C 1
ATOM 754 O O . LEU A 1 91 ? -12.354 -3.706 5.216 1.00 91.12 91 LEU A O 1
ATOM 758 N N . ASP A 1 92 ? -12.293 -5.151 3.501 1.00 90.19 92 ASP A N 1
ATOM 759 C CA . ASP A 1 92 ? -13.140 -6.164 4.145 1.00 90.19 92 ASP A CA 1
ATOM 760 C C . ASP A 1 92 ? -12.621 -6.557 5.544 1.00 90.19 92 ASP A C 1
ATOM 762 O O . ASP A 1 92 ? -13.406 -6.820 6.453 1.00 90.19 92 ASP A O 1
ATOM 766 N N . THR A 1 93 ? -11.296 -6.564 5.737 1.00 89.62 93 THR A N 1
ATOM 767 C CA . THR A 1 93 ? -10.661 -6.936 7.011 1.00 89.62 93 THR A CA 1
ATOM 768 C C . THR A 1 93 ? -10.624 -5.773 8.011 1.00 89.62 93 THR A C 1
ATOM 770 O O . THR A 1 93 ? -10.984 -5.941 9.177 1.00 89.62 93 THR A O 1
ATOM 773 N N . PHE A 1 94 ? -10.183 -4.589 7.581 1.00 88.06 94 PHE A N 1
ATOM 774 C CA . PHE A 1 94 ? -9.823 -3.491 8.488 1.00 88.06 94 PHE A CA 1
ATOM 775 C C . PHE A 1 94 ? -10.815 -2.324 8.510 1.00 88.06 94 PHE A C 1
ATOM 777 O O . PHE A 1 94 ? -10.696 -1.453 9.366 1.00 88.06 94 PHE A O 1
ATOM 784 N N . GLU A 1 95 ? -11.787 -2.267 7.599 1.00 82.06 95 GLU A N 1
ATOM 785 C CA . GLU A 1 95 ? -12.868 -1.272 7.660 1.00 82.06 95 GLU A CA 1
ATOM 786 C C . GLU A 1 95 ? -13.926 -1.651 8.708 1.00 82.06 95 GLU A C 1
ATOM 788 O O . GLU A 1 95 ? -14.562 -0.776 9.290 1.00 82.06 95 GLU A O 1
ATOM 793 N N . SER A 1 96 ? -14.088 -2.953 8.968 1.00 65.44 96 SER A N 1
ATOM 794 C CA . SER A 1 96 ? -15.095 -3.500 9.891 1.00 65.44 96 SER A CA 1
ATOM 795 C C . SER A 1 96 ? -14.570 -3.825 11.301 1.00 65.44 96 SER A C 1
ATOM 797 O O . SER A 1 96 ? -15.341 -4.333 12.117 1.00 65.44 96 SER A O 1
ATOM 799 N N . SER A 1 97 ? -13.285 -3.569 11.583 1.00 55.75 97 SER A N 1
ATOM 800 C CA . SER A 1 97 ? -12.615 -3.857 12.869 1.00 55.75 97 SER A CA 1
ATOM 801 C C . SER A 1 97 ? -12.515 -2.621 13.761 1.00 55.75 97 SER A C 1
ATOM 803 O O . SER A 1 97 ? -12.669 -2.757 14.997 1.00 55.75 97 SER A O 1
#